Protein AF-A0A9D6FTR0-F1 (afdb_monomer_lite)

Foldseek 3Di:
DDPDDDVPVVVVVVPPPPPDPPPPPPPPPPDDQPPPVVDPQPQFAPDADPDPVVQVVLLLVLQCVLQPDPLLVVVSVQLVVFWDWDWDDDPVHPFKIKIKIAGPDARPDPSDDDPLSRIFIWIAGRRRRIGGDCPSPSSSSVSSCVSNVVPD

Sequence (152 aa):
MKAFRISALAILLIGLLAAGACGAPPAGAAGKPPSSKELNWDYKYPGKLDSEQQAIAAVLALLESEAKSDSSRLYLAEYKLVARNRVSVQSDDKETWYVTLTMDRKPDSEQGEKPYWQSSAWMVFKDGKVLPSSRHGGNAARILTDLRGASS

Secondary structure (DSSP, 8-state):
----S-TTTTTTTTSSS-S----PPPTTSS--PPPGGGS-TT-B--S--SSHHHHHHHHHHHHHHH--SHHHHHHHHHHHHHEEEEEEEETTEEEEEEEEEEESS--SSSS---GGGSEEEEEEETTSBEEE-SGGGGHHHHHHHHHTT---

Radius of gyration: 24.78 Å; chains: 1; bounding box: 38×40×95 Å

pLDDT: mean 75.92, std 19.9, range [36.38, 96.0]

Structure (mmCIF, N/CA/C/O backbone):
data_AF-A0A9D6FTR0-F1
#
_entry.id   AF-A0A9D6FTR0-F1
#
loop_
_atom_site.group_PDB
_atom_site.id
_atom_site.type_symbol
_atom_site.label_atom_id
_atom_site.label_alt_id
_atom_site.label_comp_id
_atom_site.label_asym_id
_atom_site.label_entity_id
_atom_site.label_seq_id
_atom_site.pdbx_PDB_ins_code
_atom_site.Cartn_x
_atom_site.Cartn_y
_atom_site.Cartn_z
_atom_site.occupancy
_atom_site.B_iso_or_equiv
_atom_site.auth_seq_id
_atom_site.auth_comp_id
_atom_site.auth_asym_id
_atom_site.auth_atom_id
_atom_site.pdbx_PDB_model_num
ATOM 1 N N . MET A 1 1 ? -12.051 -28.769 -79.427 1.00 43.53 1 MET A N 1
ATOM 2 C CA . MET A 1 1 ? -11.229 -29.134 -78.252 1.00 43.53 1 MET A CA 1
ATOM 3 C C . MET A 1 1 ? -11.702 -28.303 -77.071 1.00 43.53 1 MET A C 1
ATOM 5 O O . MET A 1 1 ? -11.930 -27.112 -77.228 1.00 43.53 1 MET A O 1
ATOM 9 N N . LYS A 1 2 ? -11.997 -28.971 -75.954 1.00 37.88 2 LYS A N 1
ATOM 10 C CA . LYS A 1 2 ? -12.720 -28.454 -74.785 1.00 37.88 2 LYS A CA 1
ATOM 11 C C . LYS A 1 2 ? -11.770 -27.645 -73.889 1.00 37.88 2 LYS A C 1
ATOM 13 O O . LYS A 1 2 ? -11.051 -28.238 -73.099 1.00 37.88 2 LYS A O 1
ATOM 18 N N . ALA A 1 3 ? -11.779 -26.319 -73.986 1.00 47.38 3 ALA A N 1
ATOM 19 C CA . ALA A 1 3 ? -11.158 -25.432 -72.995 1.00 47.38 3 ALA A CA 1
ATOM 20 C C . ALA A 1 3 ? -12.273 -24.795 -72.155 1.00 47.38 3 ALA A C 1
ATOM 22 O O . ALA A 1 3 ? -12.599 -23.618 -72.263 1.00 47.38 3 ALA A O 1
ATOM 23 N N . PHE A 1 4 ? -12.953 -25.654 -71.398 1.00 43.78 4 PHE A N 1
ATOM 24 C CA . PHE A 1 4 ? -14.083 -25.320 -70.546 1.00 43.78 4 PHE A CA 1
ATOM 25 C C . PHE A 1 4 ? -13.591 -25.384 -69.096 1.00 43.78 4 PHE A C 1
ATOM 27 O O . PHE A 1 4 ? -13.169 -26.439 -68.637 1.00 43.78 4 PHE A O 1
ATOM 34 N N . ARG A 1 5 ? -13.707 -24.258 -68.385 1.00 50.44 5 ARG A N 1
ATOM 35 C CA . ARG A 1 5 ? -13.964 -24.207 -66.935 1.00 50.44 5 ARG A CA 1
ATOM 36 C C . ARG A 1 5 ? -12.920 -24.851 -66.010 1.00 50.44 5 ARG A C 1
ATOM 38 O O . ARG A 1 5 ? -13.221 -25.843 -65.362 1.00 50.44 5 ARG A O 1
ATOM 45 N N . ILE A 1 6 ? -11.741 -24.245 -65.848 1.00 48.81 6 ILE A N 1
ATOM 46 C CA . ILE A 1 6 ? -10.862 -24.590 -64.702 1.00 48.81 6 ILE A CA 1
ATOM 47 C C . ILE A 1 6 ? -10.393 -23.359 -63.900 1.00 48.81 6 ILE A C 1
ATOM 49 O O . ILE A 1 6 ? -9.964 -23.497 -62.763 1.00 48.81 6 ILE A O 1
ATOM 53 N N . SER A 1 7 ? -10.585 -22.125 -64.378 1.00 45.56 7 SER A N 1
ATOM 54 C CA . SER A 1 7 ? -10.107 -20.939 -63.638 1.00 45.56 7 SER A CA 1
ATOM 55 C C . SER A 1 7 ? -11.046 -20.411 -62.544 1.00 45.56 7 SER A C 1
ATOM 57 O O . SER A 1 7 ? -10.640 -19.550 -61.773 1.00 45.56 7 SER A O 1
ATOM 59 N N . ALA A 1 8 ? -12.276 -20.921 -62.425 1.00 46.56 8 ALA A N 1
ATOM 60 C CA . ALA A 1 8 ? -13.228 -20.456 -61.405 1.00 46.56 8 ALA A CA 1
ATOM 61 C C . ALA A 1 8 ? -13.179 -21.259 -60.089 1.00 46.56 8 ALA A C 1
ATOM 63 O O . ALA A 1 8 ? -13.735 -20.816 -59.087 1.00 46.56 8 ALA A O 1
ATOM 64 N N . LEU A 1 9 ? -12.505 -22.418 -60.061 1.00 45.78 9 LEU A N 1
ATOM 65 C CA . LEU A 1 9 ? -12.450 -23.272 -58.866 1.00 45.78 9 LEU A CA 1
ATOM 66 C C . LEU A 1 9 ? -11.321 -22.892 -57.892 1.00 45.78 9 LEU A C 1
ATOM 68 O O . LEU A 1 9 ? -11.391 -23.233 -56.717 1.00 45.78 9 LEU A O 1
ATOM 72 N N . ALA A 1 10 ? -10.301 -22.162 -58.355 1.00 45.88 10 ALA A N 1
ATOM 73 C CA . ALA A 1 10 ? -9.168 -21.762 -57.516 1.00 45.88 10 ALA A CA 1
ATOM 74 C C . ALA A 1 10 ? -9.463 -20.530 -56.638 1.00 45.88 10 ALA A C 1
ATOM 76 O O . ALA A 1 10 ? -8.842 -20.357 -55.595 1.00 45.88 10 ALA A O 1
ATOM 77 N N . ILE A 1 11 ? -10.434 -19.694 -57.022 1.00 49.69 11 ILE A N 1
ATOM 78 C CA . ILE A 1 11 ? -10.787 -18.474 -56.273 1.00 49.69 11 ILE A CA 1
ATOM 79 C C . ILE A 1 11 ? -11.864 -18.764 -55.212 1.00 49.69 11 ILE A C 1
ATOM 81 O O . ILE A 1 11 ? -11.919 -18.091 -54.186 1.00 49.69 11 ILE A O 1
ATOM 85 N N . LEU A 1 12 ? -12.666 -19.822 -55.387 1.00 42.66 12 LEU A N 1
ATOM 86 C CA . LEU A 1 12 ? -13.696 -20.201 -54.413 1.00 42.66 12 LEU A CA 1
ATOM 87 C C . LEU A 1 12 ? -13.138 -20.934 -53.176 1.00 42.66 12 LEU A C 1
ATOM 89 O O . LEU A 1 12 ? -13.822 -21.008 -52.160 1.00 42.66 12 LEU A O 1
ATOM 93 N N . LEU A 1 13 ? -11.901 -21.448 -53.228 1.00 43.59 13 LEU A N 1
ATOM 94 C CA . LEU A 1 13 ? -11.286 -22.170 -52.104 1.00 43.59 13 LEU A CA 1
ATOM 95 C C . LEU A 1 13 ? -10.512 -21.267 -51.124 1.00 43.59 13 LEU A C 1
ATOM 97 O O . LEU A 1 13 ? -10.167 -21.713 -50.036 1.00 43.59 13 LEU A O 1
ATOM 101 N N . ILE A 1 14 ? -10.258 -20.001 -51.478 1.00 48.47 14 ILE A N 1
ATOM 102 C CA . ILE A 1 14 ? -9.517 -19.045 -50.628 1.00 48.47 14 ILE A CA 1
ATOM 103 C C . ILE A 1 14 ? -10.477 -18.160 -49.799 1.00 48.47 14 ILE A C 1
ATOM 105 O O . ILE A 1 14 ? -10.082 -17.577 -48.795 1.00 48.47 14 ILE A O 1
ATOM 109 N N . GLY A 1 15 ? -11.767 -18.109 -50.154 1.00 43.72 15 GLY A N 1
ATOM 110 C CA . GLY A 1 15 ? -12.779 -17.280 -49.480 1.00 43.72 15 GLY A CA 1
ATOM 111 C C . GLY A 1 15 ? -13.462 -17.899 -48.252 1.00 43.72 15 GLY A C 1
ATOM 112 O O . GLY A 1 15 ? -14.338 -17.264 -47.673 1.00 43.72 15 GLY A O 1
ATOM 113 N N . LEU A 1 16 ? -13.098 -19.120 -47.846 1.00 46.47 16 LEU A N 1
ATOM 114 C CA . LEU A 1 16 ? -13.814 -19.900 -46.819 1.00 46.47 16 LEU A CA 1
ATOM 115 C C . LEU A 1 16 ? -12.996 -20.151 -45.539 1.00 46.47 16 LEU A C 1
ATOM 117 O O . LEU A 1 16 ? -13.190 -21.147 -44.852 1.00 46.47 16 LEU A O 1
ATOM 121 N N . LEU A 1 17 ? -12.099 -19.220 -45.200 1.00 47.31 17 LEU A N 1
ATOM 122 C CA . LEU A 1 17 ? -11.310 -19.230 -43.955 1.00 47.31 17 LEU A CA 1
ATOM 123 C C . LEU A 1 17 ? -11.375 -17.898 -43.181 1.00 47.31 17 LEU A C 1
ATOM 125 O O . LEU A 1 17 ? -10.520 -17.617 -42.349 1.00 47.31 17 LEU A O 1
ATOM 129 N N . ALA A 1 18 ? -12.404 -17.080 -43.423 1.00 49.22 18 ALA A N 1
ATOM 130 C CA . ALA A 1 18 ? -12.581 -15.772 -42.780 1.00 49.22 18 ALA A CA 1
ATOM 131 C C . ALA A 1 18 ? -13.852 -15.673 -41.912 1.00 49.22 18 ALA A C 1
ATOM 133 O O . ALA A 1 18 ? -14.445 -14.604 -41.790 1.00 49.22 18 ALA A O 1
ATOM 134 N N . ALA A 1 19 ? -14.280 -16.775 -41.292 1.00 50.47 19 ALA A N 1
ATOM 135 C CA . ALA A 1 19 ? -15.357 -16.766 -40.303 1.00 50.47 19 ALA A CA 1
ATOM 136 C C . ALA A 1 19 ? -14.930 -17.573 -39.074 1.00 50.47 19 ALA A C 1
ATOM 138 O O . ALA A 1 19 ? -15.031 -18.796 -39.057 1.00 50.47 19 ALA A O 1
ATOM 139 N N . GLY A 1 20 ? -14.420 -16.878 -38.054 1.00 49.25 20 GLY A N 1
ATOM 140 C CA . GLY A 1 20 ? -14.091 -17.502 -36.771 1.00 49.25 20 GLY A CA 1
ATOM 141 C C . GLY A 1 20 ? -12.852 -16.961 -36.068 1.00 49.25 20 GLY A C 1
ATOM 142 O O . GLY A 1 20 ? -12.089 -17.739 -35.515 1.00 49.25 20 GLY A O 1
ATOM 143 N N . ALA A 1 21 ? -12.633 -15.648 -36.064 1.00 41.25 21 ALA A N 1
ATOM 144 C CA . ALA A 1 21 ? -11.722 -15.031 -35.106 1.00 41.25 21 ALA A CA 1
ATOM 145 C C . ALA A 1 21 ? -12.313 -13.700 -34.638 1.00 41.25 21 ALA A C 1
ATOM 147 O O . ALA A 1 21 ? -11.772 -12.624 -34.873 1.00 41.25 21 ALA A O 1
ATOM 148 N N . CYS A 1 22 ? -13.452 -13.778 -33.941 1.00 42.00 22 CYS A N 1
ATOM 149 C CA . CYS A 1 22 ? -13.648 -12.856 -32.833 1.00 42.00 22 CYS A CA 1
ATOM 150 C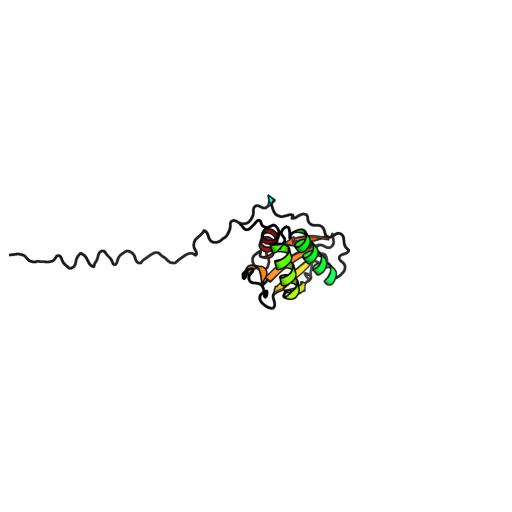 C . CYS A 1 22 ? -12.492 -13.172 -31.882 1.00 42.00 22 CYS A C 1
ATOM 152 O O . CYS A 1 22 ? -12.496 -14.216 -31.230 1.00 42.00 22 CYS A O 1
ATOM 154 N N . GLY A 1 23 ? -11.431 -12.370 -31.958 1.00 36.69 23 GLY A N 1
ATOM 155 C CA . GLY A 1 23 ? -10.262 -12.520 -31.115 1.00 36.69 23 GLY A CA 1
ATOM 156 C C . GLY A 1 23 ? -10.693 -12.316 -29.674 1.00 36.69 23 GLY A C 1
ATOM 157 O O . GLY A 1 23 ? -10.682 -11.196 -29.173 1.00 36.69 23 GLY A O 1
ATOM 158 N N . ALA A 1 24 ? -11.070 -13.405 -29.005 1.00 47.31 24 ALA A N 1
ATOM 159 C CA . ALA A 1 24 ? -10.851 -13.505 -27.581 1.00 47.31 24 ALA A CA 1
ATOM 160 C C . ALA A 1 24 ? -9.382 -13.106 -27.356 1.00 47.31 24 ALA A C 1
ATOM 162 O O . ALA A 1 24 ? -8.517 -13.591 -28.100 1.00 47.31 24 ALA A O 1
ATOM 163 N N . PRO A 1 25 ? -9.079 -12.201 -26.407 1.00 46.38 25 PRO A N 1
ATOM 164 C CA . PRO A 1 25 ? -7.691 -11.917 -26.078 1.00 46.38 25 PRO A CA 1
ATOM 165 C C . PRO A 1 25 ? -6.991 -13.259 -25.836 1.00 46.38 25 PRO A C 1
ATOM 167 O O . PRO A 1 25 ? -7.620 -14.157 -25.264 1.00 46.38 25 PRO A O 1
ATOM 170 N N . PRO A 1 26 ? -5.745 -13.445 -26.311 1.00 41.06 26 PRO A N 1
ATOM 171 C CA . PRO A 1 26 ? -5.047 -14.710 -26.146 1.00 41.06 26 PRO A CA 1
ATOM 172 C C . PRO A 1 26 ? -5.165 -15.131 -24.684 1.00 41.06 26 PRO A C 1
ATOM 174 O O . PRO A 1 26 ? -4.795 -14.373 -23.783 1.00 41.06 26 PRO A O 1
ATOM 177 N N . ALA A 1 27 ? -5.697 -16.333 -24.453 1.00 48.25 27 ALA A N 1
ATOM 178 C CA . ALA A 1 27 ? -5.934 -16.914 -23.130 1.00 48.25 27 ALA A CA 1
ATOM 179 C C . ALA A 1 27 ? -4.629 -17.209 -22.348 1.00 48.25 27 ALA A C 1
ATOM 181 O O . ALA A 1 27 ? -4.597 -18.076 -21.483 1.00 48.25 27 ALA A O 1
ATOM 182 N N . GLY A 1 28 ? -3.547 -16.490 -22.652 1.00 41.75 28 GLY A N 1
ATOM 183 C CA . GLY A 1 28 ? -2.226 -16.605 -22.048 1.00 41.75 28 GLY A CA 1
ATOM 184 C C . GLY A 1 28 ? -1.603 -15.278 -21.599 1.00 41.75 28 GLY A C 1
ATOM 185 O O . GLY A 1 28 ? -0.481 -15.309 -21.116 1.00 41.75 28 GLY A O 1
ATOM 186 N N . ALA A 1 29 ? -2.284 -14.128 -21.712 1.00 41.78 29 ALA A N 1
ATOM 187 C CA . ALA A 1 29 ? -1.762 -12.851 -21.187 1.00 41.78 29 ALA A CA 1
ATOM 188 C C . ALA A 1 29 ? -2.305 -12.475 -19.792 1.00 41.78 29 ALA A C 1
ATOM 190 O O . ALA A 1 29 ? -1.958 -11.431 -19.242 1.00 41.78 29 ALA A O 1
ATOM 191 N N . ALA A 1 30 ? -3.142 -13.321 -19.188 1.00 47.06 30 ALA A N 1
ATOM 192 C CA . ALA A 1 30 ? -3.377 -13.268 -17.755 1.00 47.06 30 ALA A CA 1
ATOM 193 C C . ALA A 1 30 ? -2.321 -14.161 -17.106 1.00 47.06 30 ALA A C 1
ATOM 195 O O . ALA A 1 30 ? -2.497 -15.378 -17.045 1.00 47.06 30 ALA A O 1
ATOM 196 N N . GLY A 1 31 ? -1.210 -13.558 -16.666 1.00 42.75 31 GLY A N 1
ATOM 197 C CA . GLY A 1 31 ? -0.264 -14.230 -15.782 1.00 42.75 31 GLY A CA 1
ATOM 198 C C . GLY A 1 31 ? -1.054 -14.983 -14.714 1.00 42.75 31 GLY A C 1
ATOM 199 O O . GLY A 1 31 ? -1.977 -14.421 -14.113 1.00 42.75 31 GLY A O 1
ATOM 200 N N . LYS A 1 32 ? -0.770 -16.283 -14.585 1.00 43.44 32 LYS A N 1
ATOM 201 C CA . LYS A 1 32 ? -1.424 -17.188 -13.636 1.00 43.44 32 LYS A CA 1
ATOM 202 C C . LYS A 1 32 ? -1.552 -16.446 -12.300 1.00 43.44 32 LYS A C 1
ATOM 204 O O . LYS A 1 32 ? -0.532 -15.923 -11.846 1.00 43.44 32 LYS A O 1
ATOM 209 N N . PRO A 1 33 ? -2.754 -16.323 -11.698 1.00 49.28 33 PRO A N 1
ATOM 210 C CA . PRO A 1 33 ? -2.862 -15.638 -10.422 1.00 49.28 33 PRO A CA 1
ATOM 211 C C . PRO A 1 33 ? -1.871 -16.313 -9.465 1.00 49.28 33 PRO A C 1
ATOM 213 O O . PRO A 1 33 ? -1.844 -17.550 -9.409 1.00 49.28 33 PRO A O 1
ATOM 216 N N . PRO A 1 34 ? -1.002 -15.529 -8.809 1.00 50.69 34 PRO A N 1
ATOM 217 C CA . PRO A 1 34 ? 0.059 -16.056 -7.964 1.00 50.69 34 PRO A CA 1
ATOM 218 C C . PRO A 1 34 ? -0.553 -17.031 -6.962 1.00 50.69 34 PRO A C 1
ATOM 220 O O . PRO A 1 34 ? -1.644 -16.789 -6.433 1.00 50.69 34 PRO A O 1
ATOM 223 N N . SER A 1 35 ? 0.108 -18.171 -6.749 1.00 47.47 35 SER A N 1
ATOM 224 C CA . SER A 1 35 ? -0.414 -19.162 -5.812 1.00 47.47 35 SER A CA 1
ATOM 225 C C . SER A 1 35 ? -0.511 -18.509 -4.432 1.00 47.47 35 SER A C 1
ATOM 227 O O . SER A 1 35 ? 0.402 -17.805 -4.000 1.00 47.47 35 SER A O 1
ATOM 229 N N . SER A 1 36 ? -1.617 -18.737 -3.725 1.00 48.06 36 SER A N 1
ATOM 230 C CA . SER A 1 36 ? -1.885 -18.128 -2.417 1.00 48.06 36 SER A CA 1
ATOM 231 C C . SER A 1 36 ? -0.801 -18.399 -1.365 1.00 48.06 36 SER A C 1
ATOM 233 O O . SER A 1 36 ? -0.758 -17.685 -0.368 1.00 48.06 36 SER A O 1
ATOM 235 N N . LYS A 1 37 ? 0.093 -19.373 -1.602 1.00 48.50 37 LYS A N 1
ATOM 236 C CA . LYS A 1 37 ? 1.266 -19.683 -0.771 1.00 48.50 37 LYS A CA 1
ATOM 237 C C . LYS A 1 37 ? 2.374 -18.621 -0.793 1.00 48.50 37 LYS A C 1
ATOM 239 O O . LYS A 1 37 ? 3.216 -18.652 0.094 1.00 48.50 37 LYS A O 1
ATOM 244 N N . GLU A 1 38 ? 2.399 -17.705 -1.761 1.00 55.09 38 GLU A N 1
ATOM 245 C CA . GLU A 1 38 ? 3.462 -16.687 -1.879 1.00 55.09 38 GLU A CA 1
ATOM 246 C C . GLU A 1 38 ? 3.068 -15.315 -1.325 1.00 55.09 38 GLU A C 1
ATOM 248 O O . GLU A 1 38 ? 3.905 -14.416 -1.242 1.00 55.09 38 GLU A O 1
ATOM 253 N N . LEU A 1 39 ? 1.804 -15.125 -0.947 1.00 60.28 39 LEU A N 1
ATOM 254 C CA . LEU A 1 39 ? 1.295 -13.884 -0.377 1.00 60.28 39 LEU A CA 1
ATOM 255 C C . LEU A 1 39 ? 1.275 -13.989 1.151 1.00 60.28 39 LEU A C 1
ATOM 257 O O . LEU A 1 39 ? 0.583 -14.825 1.716 1.00 60.28 39 LEU A O 1
ATOM 261 N N . ASN A 1 40 ? 2.067 -13.154 1.826 1.00 64.69 40 ASN A N 1
ATOM 262 C CA . ASN A 1 40 ? 1.982 -12.933 3.264 1.00 64.69 40 ASN A CA 1
ATOM 263 C C . ASN A 1 40 ? 0.672 -12.202 3.576 1.00 64.69 40 ASN A C 1
ATOM 265 O O . ASN A 1 40 ? 0.609 -10.978 3.676 1.00 64.69 40 ASN A O 1
ATOM 269 N N . TRP A 1 41 ? -0.393 -12.985 3.685 1.00 72.44 41 TRP A N 1
ATOM 270 C CA . TRP A 1 41 ? -1.714 -12.528 4.105 1.00 72.44 41 TRP A CA 1
ATOM 271 C C . TRP A 1 41 ? -1.788 -12.228 5.608 1.00 72.44 41 TRP A C 1
ATOM 273 O O . TRP A 1 41 ? -2.805 -11.726 6.087 1.00 72.44 41 TRP A O 1
ATOM 283 N N . ASP A 1 42 ? -0.716 -12.526 6.342 1.00 79.00 42 ASP A N 1
ATOM 284 C CA . ASP A 1 42 ? -0.644 -12.444 7.798 1.00 79.00 42 ASP A CA 1
ATOM 285 C C . ASP A 1 42 ? 0.106 -11.196 8.280 1.00 79.00 42 ASP A C 1
ATOM 287 O O . ASP A 1 42 ? 0.497 -11.106 9.445 1.00 79.00 42 ASP A O 1
ATOM 291 N N . TYR A 1 43 ? 0.297 -10.199 7.408 1.00 91.00 43 TYR A N 1
ATOM 292 C CA . TYR A 1 43 ? 0.877 -8.930 7.826 1.00 91.00 43 TYR A CA 1
ATOM 293 C C . TYR A 1 43 ? 0.016 -8.260 8.901 1.00 91.00 43 TYR A C 1
ATOM 295 O O . TYR A 1 43 ? -1.184 -8.016 8.722 1.00 91.00 43 TYR A O 1
ATOM 303 N N . LYS A 1 44 ? 0.677 -7.913 10.006 1.00 93.75 44 LYS A N 1
ATOM 304 C CA . LYS A 1 44 ? 0.086 -7.202 11.131 1.00 93.75 44 LYS A CA 1
ATOM 305 C C . LYS A 1 44 ? 0.893 -5.948 11.426 1.00 93.75 44 LYS A C 1
ATOM 307 O O . LYS A 1 44 ? 2.056 -6.022 11.818 1.00 93.75 44 LYS A O 1
ATOM 312 N N . TYR A 1 45 ? 0.257 -4.800 11.244 1.00 94.12 45 TYR A N 1
ATOM 313 C CA . TYR A 1 45 ? 0.826 -3.514 11.592 1.00 94.12 45 TYR A CA 1
ATOM 314 C C . TYR A 1 45 ? 0.977 -3.412 13.120 1.00 94.12 45 TYR A C 1
ATOM 316 O O . TYR A 1 45 ? -0.004 -3.614 13.837 1.00 94.12 45 TYR A O 1
ATOM 324 N N . PRO A 1 46 ? 2.180 -3.116 13.642 1.00 91.38 46 PRO A N 1
ATOM 325 C CA . PRO A 1 46 ? 2.422 -3.075 15.085 1.00 91.38 46 PRO A CA 1
ATOM 326 C C . PRO A 1 46 ? 1.958 -1.768 15.748 1.00 91.38 46 PRO A C 1
ATOM 328 O O . PRO A 1 46 ? 1.960 -1.669 16.974 1.00 91.38 46 PRO A O 1
ATOM 331 N N . GLY A 1 47 ? 1.621 -0.744 14.960 1.00 89.38 47 GLY A N 1
ATOM 332 C CA . GLY A 1 47 ? 1.197 0.559 15.463 1.00 89.38 47 GLY A CA 1
ATOM 333 C C . GLY A 1 47 ? -0.282 0.610 15.845 1.00 89.38 47 GLY A C 1
ATOM 334 O O . GLY A 1 47 ? -1.058 -0.304 15.576 1.00 89.38 47 GLY A O 1
ATOM 335 N N . LYS A 1 48 ? -0.680 1.725 16.464 1.00 89.56 48 LYS A N 1
ATOM 336 C CA . LYS A 1 48 ? -2.096 2.031 16.695 1.00 89.56 48 LYS A CA 1
ATOM 337 C C . LYS A 1 48 ? -2.793 2.341 15.365 1.00 89.56 48 LYS A C 1
ATOM 339 O O . LYS A 1 48 ? -2.144 2.803 14.427 1.00 89.56 48 LYS A O 1
ATOM 344 N N . LEU A 1 49 ? -4.098 2.072 15.318 1.00 90.88 49 LEU A N 1
ATOM 345 C CA . LEU A 1 49 ? -5.001 2.389 14.211 1.00 90.88 49 LEU A CA 1
ATOM 346 C C . LEU A 1 49 ? -6.237 3.111 14.762 1.00 90.88 49 LEU A C 1
ATOM 348 O O . LEU A 1 49 ? -7.271 2.508 15.029 1.00 90.88 49 LEU A O 1
ATOM 352 N N . ASP A 1 50 ? -6.095 4.409 14.997 1.00 89.75 50 ASP A N 1
ATOM 353 C CA . ASP A 1 50 ? -7.120 5.332 15.488 1.00 89.75 50 ASP A CA 1
ATOM 354 C C . ASP A 1 50 ? -7.470 6.437 14.475 1.00 89.75 50 ASP A C 1
ATOM 356 O O . ASP A 1 50 ? -8.410 7.201 14.694 1.00 89.75 50 ASP A O 1
ATOM 360 N N . SER A 1 51 ? -6.749 6.510 13.353 1.00 91.00 51 SER A N 1
ATOM 361 C CA . SER A 1 51 ? -6.862 7.582 12.361 1.00 91.00 51 SER A CA 1
ATOM 362 C C . SER A 1 51 ? -6.623 7.095 10.931 1.00 91.00 51 SER A C 1
ATOM 364 O O . SER A 1 51 ? -5.960 6.086 10.682 1.00 91.00 51 SER A O 1
ATOM 366 N N . GLU A 1 52 ? -7.136 7.853 9.959 1.00 91.69 52 GLU A N 1
ATOM 367 C CA . GLU A 1 52 ? -6.946 7.575 8.529 1.00 91.69 52 GLU A CA 1
ATOM 368 C C . GLU A 1 52 ? -5.465 7.585 8.131 1.00 91.69 52 GLU A C 1
ATOM 370 O O . GLU A 1 52 ? -5.019 6.747 7.347 1.00 91.69 52 GLU A O 1
ATOM 375 N N . GLN A 1 53 ? -4.678 8.501 8.703 1.00 91.88 53 GLN A N 1
ATOM 376 C CA . GLN A 1 53 ? -3.240 8.598 8.449 1.00 91.88 53 GLN A CA 1
ATOM 377 C C . GLN A 1 53 ? -2.507 7.328 8.891 1.00 91.88 53 GLN A C 1
ATOM 379 O O . GLN A 1 53 ? -1.611 6.866 8.186 1.00 91.88 53 GLN A O 1
ATOM 384 N N . GLN A 1 54 ? -2.906 6.727 10.014 1.00 94.00 54 GLN A N 1
ATOM 385 C CA . GLN A 1 54 ? -2.332 5.462 10.471 1.00 94.00 54 GLN A CA 1
ATOM 386 C C . GLN A 1 54 ? -2.766 4.287 9.591 1.00 94.00 54 GLN A C 1
ATOM 388 O O . GLN A 1 54 ? -1.946 3.418 9.305 1.00 94.00 54 GLN A O 1
ATOM 393 N N . ALA A 1 55 ? -4.005 4.281 9.087 1.00 94.06 55 ALA A N 1
ATOM 394 C CA . ALA A 1 55 ? -4.439 3.270 8.123 1.00 94.06 55 ALA A CA 1
ATOM 395 C C . ALA A 1 55 ? -3.617 3.333 6.822 1.00 94.06 55 ALA A C 1
ATOM 397 O O . ALA A 1 55 ? -3.176 2.301 6.315 1.00 94.06 55 ALA A O 1
ATOM 398 N N . ILE A 1 56 ? -3.333 4.539 6.313 1.00 93.94 56 ILE A N 1
ATOM 399 C CA . ILE A 1 56 ? -2.418 4.732 5.175 1.00 93.94 56 ILE A CA 1
ATOM 400 C C . ILE A 1 56 ? -1.013 4.227 5.526 1.00 93.94 56 ILE A C 1
ATOM 402 O O . ILE A 1 56 ? -0.419 3.484 4.745 1.00 93.94 56 ILE A O 1
ATOM 406 N N . ALA A 1 57 ? -0.485 4.601 6.695 1.00 94.62 57 ALA A N 1
ATOM 407 C CA . ALA A 1 57 ? 0.843 4.181 7.136 1.00 94.62 57 ALA A CA 1
ATOM 408 C C . ALA A 1 57 ? 0.965 2.653 7.243 1.00 94.62 57 ALA A C 1
ATOM 410 O O . ALA A 1 57 ? 1.990 2.102 6.851 1.00 94.62 57 ALA A O 1
ATOM 411 N N . ALA A 1 58 ? -0.084 1.963 7.698 1.00 96.00 58 ALA A N 1
ATOM 412 C CA . ALA A 1 58 ? -0.125 0.506 7.765 1.00 96.00 58 ALA A CA 1
ATOM 413 C C . ALA A 1 58 ? -0.034 -0.150 6.381 1.00 96.00 58 ALA A C 1
ATOM 415 O O . ALA A 1 58 ? 0.711 -1.113 6.203 1.00 96.00 58 ALA A O 1
ATOM 416 N N . VAL A 1 59 ? -0.731 0.401 5.379 1.00 95.94 59 VAL A N 1
ATOM 417 C CA . VAL A 1 59 ? -0.618 -0.069 3.990 1.00 95.94 59 VAL A CA 1
ATOM 418 C C . VAL A 1 59 ? 0.782 0.173 3.440 1.00 95.94 59 VAL A C 1
ATOM 420 O O . VAL A 1 59 ? 1.374 -0.734 2.861 1.00 95.94 59 VAL A O 1
ATOM 423 N N . LEU A 1 60 ? 1.342 1.370 3.629 1.00 94.81 60 LEU A N 1
ATOM 424 C CA . LEU A 1 60 ? 2.691 1.675 3.147 1.00 94.81 60 LEU A CA 1
ATOM 425 C C . LEU A 1 60 ? 3.746 0.780 3.810 1.00 94.81 60 LEU A C 1
ATOM 427 O O . LEU A 1 60 ? 4.636 0.292 3.121 1.00 94.81 60 LEU A O 1
ATOM 431 N N . ALA A 1 61 ? 3.608 0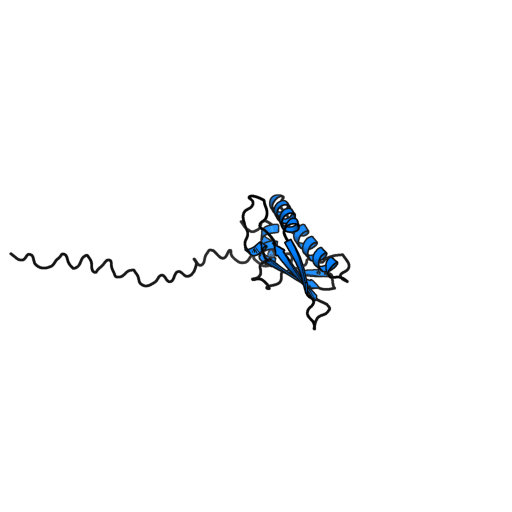.501 5.107 1.00 95.31 61 ALA A N 1
ATOM 432 C CA . ALA A 1 61 ? 4.503 -0.393 5.834 1.00 95.31 61 ALA A CA 1
ATOM 433 C C . ALA A 1 61 ? 4.396 -1.851 5.348 1.00 95.31 61 ALA A C 1
ATOM 435 O O . ALA A 1 61 ? 5.415 -2.541 5.269 1.00 95.31 61 ALA A O 1
ATOM 436 N N . LEU A 1 62 ? 3.199 -2.315 4.964 1.00 95.31 62 LEU A N 1
ATOM 437 C CA . LEU A 1 62 ? 3.042 -3.590 4.259 1.00 95.31 62 LEU A CA 1
ATOM 438 C C . LEU A 1 62 ? 3.827 -3.569 2.941 1.00 95.31 62 LEU A C 1
ATOM 440 O O . LEU A 1 62 ? 4.666 -4.443 2.734 1.00 95.31 62 LEU A O 1
ATOM 444 N N . LEU A 1 63 ? 3.609 -2.571 2.077 1.00 94.75 63 LEU A N 1
ATOM 445 C CA . LEU A 1 63 ? 4.297 -2.484 0.781 1.00 94.75 63 LEU A CA 1
ATOM 446 C C . LEU A 1 63 ? 5.824 -2.463 0.941 1.00 94.75 63 LEU A C 1
ATOM 448 O O . LEU A 1 63 ? 6.530 -3.190 0.246 1.00 94.75 63 LEU A O 1
ATOM 452 N N . GLU A 1 64 ? 6.336 -1.684 1.892 1.00 94.25 64 GLU A N 1
ATOM 453 C CA . GLU A 1 64 ? 7.768 -1.627 2.205 1.00 94.25 64 GLU A CA 1
ATOM 454 C C . GLU A 1 64 ? 8.301 -2.975 2.686 1.00 94.25 64 GLU A C 1
ATOM 456 O O . GLU A 1 64 ? 9.368 -3.405 2.247 1.00 94.25 64 GLU A O 1
ATOM 461 N N . SER A 1 65 ? 7.544 -3.677 3.535 1.00 93.50 65 SER A N 1
ATOM 462 C CA . SER A 1 65 ? 7.932 -5.008 4.004 1.00 93.50 65 SER A CA 1
ATOM 463 C C . SER A 1 65 ? 8.006 -6.028 2.868 1.00 93.50 65 SER A C 1
ATOM 465 O O . SER A 1 65 ? 8.764 -6.992 2.975 1.00 93.50 65 SER A O 1
ATOM 467 N N . GLU A 1 66 ? 7.269 -5.812 1.776 1.00 93.06 66 GLU A N 1
ATOM 468 C CA . GLU A 1 66 ? 7.226 -6.715 0.629 1.00 93.06 66 GLU A CA 1
ATOM 469 C C . GLU A 1 66 ? 8.195 -6.368 -0.491 1.00 93.06 66 GLU A C 1
ATOM 471 O O . GLU A 1 66 ? 8.459 -7.232 -1.318 1.00 93.06 66 GLU A O 1
ATOM 4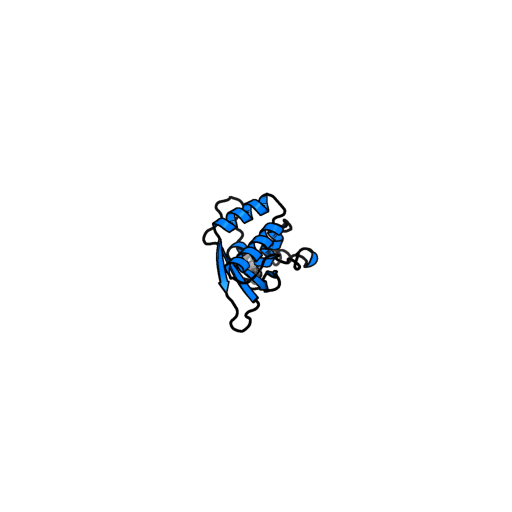76 N N . ALA A 1 67 ? 8.779 -5.169 -0.499 1.00 92.50 67 ALA A N 1
ATOM 477 C CA . ALA A 1 67 ? 9.784 -4.755 -1.476 1.00 92.50 67 ALA A CA 1
ATOM 478 C C . ALA A 1 67 ? 11.135 -5.467 -1.235 1.00 92.50 67 ALA A C 1
ATOM 480 O O . ALA A 1 67 ? 12.039 -4.955 -0.558 1.00 92.50 67 ALA A O 1
ATOM 481 N N . LYS A 1 68 ? 11.275 -6.696 -1.753 1.00 89.88 68 LYS A N 1
ATOM 482 C CA . LYS A 1 68 ? 12.418 -7.577 -1.444 1.00 89.88 68 LYS A CA 1
ATOM 483 C C . LYS A 1 68 ? 13.678 -7.270 -2.255 1.00 89.88 68 LYS A C 1
ATOM 485 O O . LYS A 1 68 ? 14.772 -7.528 -1.759 1.00 89.88 68 LYS A O 1
ATOM 490 N N . SER A 1 69 ? 13.543 -6.709 -3.455 1.00 88.88 69 SER A N 1
ATOM 491 C CA . SER A 1 69 ? 14.662 -6.379 -4.352 1.00 88.88 69 SER A CA 1
ATOM 492 C C . SER A 1 69 ? 14.909 -4.872 -4.447 1.00 88.88 69 SER A C 1
ATOM 494 O O . SER A 1 69 ? 13.990 -4.077 -4.246 1.00 88.88 69 SER A O 1
ATOM 496 N N . ASP A 1 70 ? 16.119 -4.456 -4.824 1.00 89.12 70 ASP A N 1
ATOM 497 C CA . ASP A 1 70 ? 16.435 -3.029 -4.996 1.00 89.12 70 ASP A CA 1
ATOM 498 C C . ASP A 1 70 ? 15.575 -2.364 -6.078 1.00 89.12 70 ASP A C 1
ATOM 500 O O . ASP A 1 70 ? 15.087 -1.254 -5.877 1.00 89.12 70 ASP A O 1
ATOM 504 N N . SER A 1 71 ? 15.289 -3.074 -7.175 1.00 86.88 71 SER A N 1
ATOM 505 C CA . SER A 1 71 ? 14.352 -2.598 -8.201 1.00 86.88 71 SER A CA 1
ATOM 506 C C . SER A 1 71 ? 12.946 -2.384 -7.630 1.00 86.88 71 SER A C 1
ATOM 508 O O . SER A 1 71 ? 12.369 -1.319 -7.842 1.00 86.88 71 SER A O 1
ATOM 510 N N . SER A 1 72 ? 12.418 -3.332 -6.842 1.00 89.00 72 SER A N 1
ATOM 511 C CA . SER A 1 72 ? 11.091 -3.186 -6.224 1.00 89.00 72 SER A CA 1
ATOM 512 C C . SER A 1 72 ? 11.022 -2.030 -5.221 1.00 89.00 72 SER A C 1
ATOM 514 O O . SER A 1 72 ? 10.023 -1.313 -5.179 1.00 89.00 72 SER A O 1
ATOM 516 N N . ARG A 1 73 ? 12.096 -1.797 -4.451 1.00 90.81 73 ARG A N 1
ATOM 517 C CA . ARG A 1 73 ? 12.201 -0.669 -3.512 1.00 90.81 73 ARG A CA 1
ATOM 518 C C . ARG A 1 73 ? 12.254 0.662 -4.245 1.00 90.81 73 ARG A C 1
ATOM 520 O O . ARG A 1 73 ? 11.582 1.599 -3.828 1.00 90.81 73 ARG A O 1
ATOM 527 N N . LEU A 1 74 ? 13.015 0.734 -5.338 1.00 89.19 74 LEU A N 1
ATOM 528 C CA . LEU A 1 74 ? 13.090 1.927 -6.176 1.00 89.19 74 LEU A CA 1
ATOM 529 C C . LEU A 1 74 ? 11.723 2.246 -6.799 1.00 89.19 74 LEU A C 1
ATOM 531 O O . LEU A 1 74 ? 11.249 3.372 -6.670 1.00 89.19 74 LEU A O 1
ATOM 535 N N . TYR A 1 75 ? 11.036 1.247 -7.363 1.00 88.38 75 TYR A N 1
ATOM 536 C CA . TYR A 1 75 ? 9.687 1.439 -7.906 1.00 88.38 75 TYR A CA 1
ATOM 537 C C . TYR A 1 75 ? 8.693 1.892 -6.830 1.00 88.38 75 TYR A C 1
ATOM 539 O O . TYR A 1 75 ? 7.894 2.799 -7.054 1.00 88.38 75 TYR A O 1
ATOM 547 N N . LEU A 1 76 ? 8.749 1.291 -5.635 1.00 91.56 76 LEU A N 1
ATOM 548 C CA . LEU A 1 76 ? 7.898 1.688 -4.514 1.00 91.56 76 LEU A CA 1
ATOM 549 C C . LEU A 1 76 ? 8.184 3.124 -4.053 1.00 91.56 76 LEU A C 1
ATOM 551 O O . LEU A 1 76 ? 7.250 3.858 -3.729 1.00 91.56 76 LEU A O 1
ATOM 555 N N . ALA A 1 77 ? 9.451 3.540 -4.025 1.00 90.69 77 ALA A N 1
ATOM 556 C CA . ALA A 1 77 ? 9.826 4.904 -3.671 1.00 90.69 77 ALA A CA 1
ATOM 557 C C . ALA A 1 77 ? 9.227 5.916 -4.657 1.00 90.69 77 ALA A C 1
ATOM 559 O O . ALA A 1 77 ? 8.611 6.891 -4.233 1.00 90.69 77 ALA A O 1
ATOM 560 N N . GLU A 1 78 ? 9.325 5.649 -5.959 1.00 88.25 78 GLU A N 1
ATOM 561 C CA . GLU A 1 78 ? 8.714 6.492 -6.989 1.00 88.25 78 GLU A CA 1
ATOM 562 C C . GLU A 1 78 ? 7.191 6.486 -6.913 1.00 88.25 78 GLU A C 1
ATOM 564 O O . GLU A 1 78 ? 6.563 7.542 -6.987 1.00 88.25 78 GLU A O 1
ATOM 569 N N . TYR A 1 79 ? 6.591 5.315 -6.691 1.00 88.19 79 TYR A N 1
ATOM 570 C CA . TYR A 1 79 ? 5.155 5.189 -6.492 1.00 88.19 79 TYR A CA 1
ATOM 571 C C . TYR A 1 79 ? 4.660 6.096 -5.364 1.00 88.19 79 TYR A C 1
ATOM 573 O O . TYR A 1 79 ? 3.692 6.830 -5.547 1.00 88.19 79 TYR A O 1
ATOM 581 N N . LYS A 1 80 ? 5.358 6.116 -4.221 1.00 89.81 80 LYS A N 1
ATOM 582 C CA . LYS A 1 80 ? 5.018 6.972 -3.073 1.00 89.81 80 LYS A CA 1
ATOM 583 C C . LYS A 1 80 ? 5.101 8.472 -3.380 1.00 89.81 80 LYS A C 1
ATOM 585 O O . LYS A 1 80 ? 4.436 9.246 -2.699 1.00 89.81 80 LYS A O 1
ATOM 590 N N . LEU A 1 81 ? 5.886 8.888 -4.378 1.00 88.75 81 LEU A N 1
ATOM 591 C CA . LEU A 1 81 ? 5.979 10.291 -4.805 1.00 88.75 81 LEU A CA 1
ATOM 592 C C . LEU A 1 81 ? 4.818 10.717 -5.707 1.00 88.75 81 LEU A C 1
ATOM 594 O O . LEU A 1 81 ? 4.496 11.902 -5.768 1.00 88.75 81 LEU A O 1
ATOM 598 N N . VAL A 1 82 ? 4.215 9.772 -6.433 1.00 86.12 82 VAL A N 1
ATOM 599 C CA . VAL A 1 82 ? 3.167 10.060 -7.426 1.00 86.12 82 VAL A CA 1
ATOM 600 C C . VAL A 1 82 ? 1.781 9.575 -7.011 1.00 86.12 82 VAL A C 1
ATOM 602 O O . VAL A 1 82 ? 0.803 9.907 -7.677 1.00 86.12 82 VAL A O 1
ATOM 605 N N . ALA A 1 83 ? 1.668 8.792 -5.938 1.00 84.88 83 ALA A N 1
ATOM 606 C CA . ALA A 1 83 ? 0.399 8.284 -5.439 1.00 84.88 83 ALA A CA 1
ATOM 607 C C . ALA A 1 83 ? -0.301 9.284 -4.506 1.00 84.88 83 ALA A C 1
ATOM 609 O O . ALA A 1 83 ? 0.260 9.745 -3.512 1.00 84.88 83 ALA A O 1
ATOM 610 N N . ARG A 1 84 ? -1.579 9.551 -4.781 1.00 86.38 84 ARG A N 1
ATOM 611 C CA . ARG A 1 84 ? -2.530 10.105 -3.819 1.00 86.38 84 ARG A CA 1
ATOM 612 C C . ARG A 1 84 ? -3.186 8.990 -3.019 1.00 86.38 84 ARG A C 1
ATOM 614 O O . ARG A 1 84 ? -3.620 7.969 -3.556 1.00 86.38 84 ARG A O 1
ATOM 621 N N . ASN A 1 85 ? -3.329 9.253 -1.727 1.00 85.25 85 ASN A N 1
ATOM 622 C CA . ASN A 1 85 ? -3.954 8.346 -0.776 1.00 85.25 85 ASN A CA 1
ATOM 623 C C . ASN A 1 85 ? -5.370 8.840 -0.482 1.00 85.25 85 ASN A C 1
ATOM 625 O O . ASN A 1 85 ? -5.580 10.028 -0.231 1.00 85.25 85 ASN A O 1
ATOM 629 N N . ARG A 1 86 ? -6.347 7.937 -0.501 1.00 82.00 86 ARG A N 1
ATOM 630 C CA . ARG A 1 86 ? -7.720 8.206 -0.062 1.00 82.00 86 ARG A CA 1
ATOM 631 C C . ARG A 1 86 ? -8.151 7.125 0.910 1.00 82.00 86 ARG A C 1
ATOM 633 O O . ARG A 1 86 ? -7.922 5.947 0.652 1.00 82.00 86 ARG A O 1
ATOM 640 N N . VAL A 1 87 ? -8.798 7.519 1.998 1.00 82.56 87 VAL A N 1
ATOM 641 C CA . VAL A 1 87 ? -9.358 6.587 2.978 1.00 82.56 87 VAL A CA 1
ATOM 642 C C . VAL A 1 87 ? -10.869 6.730 2.972 1.00 82.56 87 VAL A C 1
ATOM 644 O O . VAL A 1 87 ? -11.404 7.825 2.835 1.00 82.56 87 VAL A O 1
ATOM 647 N N . SER A 1 88 ? -11.558 5.601 3.065 1.00 81.44 88 SER A N 1
ATOM 648 C CA . SER A 1 88 ? -12.999 5.559 3.287 1.00 81.44 88 SER A CA 1
ATOM 649 C C . SER A 1 88 ? -13.303 4.562 4.396 1.00 81.44 88 SER A C 1
ATOM 651 O O . SER A 1 88 ? -12.686 3.499 4.468 1.00 81.44 88 SER A O 1
ATOM 653 N N . VAL A 1 89 ? -14.248 4.914 5.260 1.00 76.88 89 VAL A N 1
ATOM 654 C CA . VAL A 1 89 ? -14.793 4.026 6.291 1.00 76.88 89 VAL A CA 1
ATOM 655 C C . VAL A 1 89 ? -16.163 3.571 5.809 1.00 76.88 89 VAL A C 1
ATOM 657 O O . VAL A 1 89 ? -16.934 4.381 5.288 1.00 76.88 89 VAL A O 1
ATOM 660 N N . GLN A 1 90 ? -16.466 2.281 5.927 1.00 69.81 90 GLN A N 1
ATOM 661 C CA . GLN A 1 90 ? -17.804 1.801 5.598 1.00 69.81 90 GLN A CA 1
ATOM 662 C C . GLN A 1 90 ? -18.762 2.265 6.702 1.00 69.81 90 GLN A C 1
ATOM 664 O O . GLN A 1 90 ? -18.452 2.126 7.880 1.00 69.81 90 GLN A O 1
ATOM 669 N N . SER A 1 91 ? -19.904 2.851 6.336 1.00 55.09 91 SER A N 1
ATOM 670 C CA . SER A 1 91 ? -20.837 3.482 7.288 1.00 55.09 91 SER A CA 1
ATOM 671 C C . SER A 1 91 ? -21.259 2.560 8.436 1.00 55.09 91 SER A C 1
ATOM 673 O O . SER A 1 91 ? -21.476 3.027 9.555 1.00 55.09 91 SER A O 1
ATOM 675 N N . ASP A 1 92 ? -21.315 1.260 8.153 1.00 64.56 92 ASP A N 1
ATOM 676 C CA . ASP A 1 92 ? -21.859 0.242 9.049 1.00 64.56 92 ASP A CA 1
ATOM 677 C C . ASP A 1 92 ? -20.754 -0.542 9.777 1.00 64.56 92 ASP A C 1
ATOM 679 O O . ASP A 1 92 ? -21.028 -1.234 10.754 1.00 64.56 92 ASP A O 1
ATOM 683 N N . ASP A 1 93 ? -19.497 -0.395 9.341 1.00 70.38 93 ASP A N 1
ATOM 684 C CA . ASP A 1 93 ? -18.327 -1.046 9.925 1.00 70.38 93 ASP A CA 1
ATOM 685 C C . ASP A 1 93 ? -17.256 0.003 10.250 1.00 70.38 93 ASP A C 1
ATOM 687 O O . ASP A 1 93 ? -16.441 0.405 9.417 1.00 70.38 93 ASP A O 1
ATOM 691 N N . LYS A 1 94 ? -17.265 0.454 11.509 1.00 72.06 94 LYS A N 1
ATOM 692 C CA . LYS A 1 94 ? -16.274 1.399 12.043 1.00 72.06 94 LYS A CA 1
ATOM 693 C C . LYS A 1 94 ? -14.934 0.731 12.367 1.00 72.06 94 LYS A C 1
ATOM 695 O O . LYS A 1 94 ? -14.077 1.397 12.949 1.00 72.06 94 LYS A O 1
ATOM 700 N N . GLU A 1 95 ? -14.765 -0.564 12.104 1.00 85.00 95 GLU A N 1
ATOM 701 C CA . GLU A 1 95 ? -13.557 -1.330 12.433 1.00 85.00 95 GLU 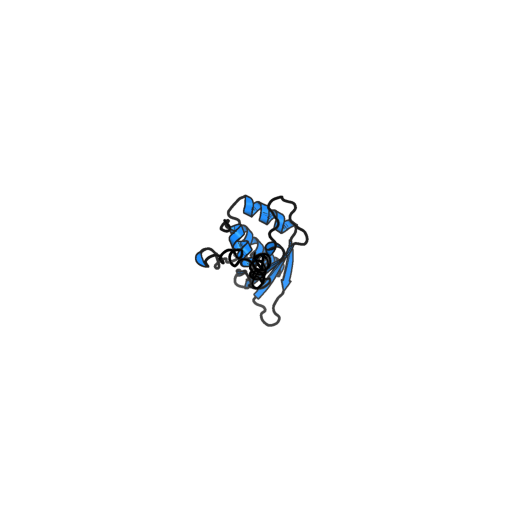A CA 1
ATOM 702 C C . GLU A 1 95 ? -12.653 -1.594 11.228 1.00 85.00 95 GLU A C 1
ATOM 704 O O . GLU A 1 95 ? -11.497 -1.982 11.420 1.00 85.00 95 GLU A O 1
ATOM 709 N N . THR A 1 96 ? -13.137 -1.299 10.018 1.00 90.88 96 THR A N 1
ATOM 710 C CA . THR A 1 96 ? -12.393 -1.490 8.772 1.00 90.88 96 THR A CA 1
ATOM 711 C C . THR A 1 96 ? -12.249 -0.180 7.997 1.00 90.88 96 THR A C 1
ATOM 713 O O . THR A 1 96 ? -13.229 0.452 7.594 1.00 90.88 96 THR A O 1
ATOM 716 N N . TRP A 1 97 ? -11.006 0.202 7.705 1.00 92.75 97 TRP A N 1
ATOM 717 C CA . TRP A 1 97 ? -10.692 1.240 6.724 1.00 92.75 97 TRP A CA 1
ATOM 718 C C . TRP A 1 97 ? -10.436 0.621 5.355 1.00 92.75 97 TRP A C 1
ATOM 720 O O . TRP A 1 97 ? -9.709 -0.363 5.216 1.00 92.75 97 TRP A O 1
ATOM 730 N N . TYR A 1 98 ? -10.971 1.265 4.324 1.00 92.50 98 TYR A N 1
ATOM 731 C CA . TYR A 1 98 ? -10.637 0.990 2.936 1.00 92.50 98 TYR A CA 1
ATOM 732 C C . TYR A 1 98 ? -9.703 2.080 2.430 1.00 92.50 98 TYR A C 1
ATOM 734 O O . TYR A 1 98 ? -10.124 3.210 2.164 1.00 92.50 98 TYR A O 1
ATOM 742 N N . VAL A 1 99 ? -8.428 1.730 2.297 1.00 94.31 99 VAL A N 1
ATOM 743 C CA . VAL A 1 99 ? -7.382 2.632 1.814 1.00 94.31 99 VAL A CA 1
ATOM 744 C C . VAL A 1 99 ? -7.205 2.408 0.321 1.00 94.31 99 VAL A C 1
ATOM 746 O O . VAL A 1 99 ? -6.932 1.294 -0.113 1.00 94.31 99 VAL A O 1
ATOM 749 N N . THR A 1 100 ? -7.353 3.466 -0.467 1.00 94.50 100 THR A N 1
ATOM 750 C CA . THR A 1 100 ? -7.109 3.464 -1.910 1.00 94.50 100 THR A CA 1
ATOM 751 C C . THR A 1 100 ? -5.868 4.289 -2.210 1.00 94.50 100 THR A C 1
ATOM 753 O O . THR A 1 100 ? -5.777 5.450 -1.808 1.00 94.50 100 THR A O 1
ATOM 756 N N . LEU A 1 101 ? -4.933 3.698 -2.943 1.00 92.62 101 LEU A N 1
ATOM 757 C CA . LEU A 1 101 ? -3.740 4.364 -3.450 1.00 92.62 101 LEU A CA 1
ATOM 758 C C . LEU A 1 101 ? -3.907 4.527 -4.961 1.00 92.62 101 LEU A C 1
ATOM 760 O O . LEU A 1 101 ? -4.136 3.542 -5.666 1.00 92.62 101 LEU A O 1
ATOM 764 N N . THR A 1 102 ? -3.858 5.760 -5.461 1.00 90.62 102 THR A N 1
ATOM 765 C CA . THR A 1 102 ? -4.044 6.070 -6.889 1.00 90.62 102 THR A CA 1
ATOM 766 C C . THR A 1 102 ? -2.921 6.967 -7.380 1.00 90.62 102 THR A C 1
ATOM 768 O O . THR A 1 102 ? -2.657 7.990 -6.763 1.00 90.62 102 THR A O 1
ATOM 771 N N . MET A 1 103 ? -2.266 6.600 -8.478 1.00 88.38 103 MET A N 1
ATOM 772 C CA . MET A 1 103 ? -1.248 7.444 -9.104 1.00 88.38 103 MET A CA 1
ATOM 773 C C . MET A 1 103 ? -1.889 8.668 -9.763 1.00 88.38 103 MET A C 1
ATOM 775 O O . MET A 1 103 ? -2.879 8.549 -10.480 1.00 88.38 103 MET A O 1
ATOM 779 N N . ASP A 1 104 ? -1.275 9.830 -9.578 1.00 85.69 104 ASP A N 1
ATOM 780 C CA . ASP A 1 104 ? -1.661 11.076 -10.250 1.00 85.69 104 ASP A CA 1
ATOM 781 C C . ASP A 1 104 ? -0.996 11.262 -11.598 1.00 85.69 104 ASP A C 1
ATOM 783 O O . ASP A 1 104 ? -1.505 11.953 -12.479 1.00 85.69 104 ASP A O 1
ATOM 787 N N . ARG A 1 105 ? 0.185 10.673 -11.722 1.00 83.56 105 ARG A N 1
ATOM 788 C CA . ARG A 1 105 ? 1.006 10.681 -12.915 1.00 83.56 105 ARG A CA 1
ATOM 789 C C . ARG A 1 105 ? 1.805 9.392 -12.954 1.00 83.56 105 ARG A C 1
ATOM 791 O O . ARG A 1 105 ? 1.994 8.727 -11.935 1.00 83.56 105 ARG A O 1
ATOM 798 N N . LYS A 1 106 ? 2.275 9.053 -14.145 1.00 78.75 106 LYS A N 1
ATOM 799 C CA . LYS A 1 106 ? 3.191 7.937 -14.350 1.00 78.75 106 LYS A CA 1
ATOM 800 C C . LYS A 1 106 ? 4.501 8.183 -13.573 1.00 78.75 106 LYS A C 1
ATOM 802 O O . LYS A 1 106 ? 4.923 9.339 -13.504 1.00 78.75 106 LYS A O 1
ATOM 807 N N . PRO A 1 107 ? 5.132 7.141 -12.998 1.00 74.56 107 PRO A N 1
ATOM 808 C CA . PRO A 1 107 ? 6.492 7.243 -12.477 1.00 74.56 107 PRO A CA 1
ATOM 809 C C . PRO A 1 107 ? 7.458 7.737 -13.557 1.00 74.56 107 PRO A C 1
ATOM 811 O O . PRO A 1 107 ? 7.304 7.396 -14.730 1.00 74.56 107 PRO A O 1
ATOM 814 N N . ASP A 1 108 ? 8.444 8.537 -13.160 1.00 71.94 108 ASP A N 1
ATOM 815 C CA . ASP A 1 108 ? 9.389 9.147 -14.101 1.00 71.94 108 ASP A CA 1
ATOM 816 C C . ASP A 1 108 ? 10.469 8.153 -14.583 1.00 71.94 108 ASP A C 1
ATOM 818 O O . ASP A 1 108 ? 11.173 8.445 -15.548 1.00 71.94 108 ASP A O 1
ATOM 822 N N . SER A 1 109 ? 10.617 6.980 -13.949 1.00 67.19 109 SER A N 1
ATOM 823 C CA . SER A 1 109 ? 11.634 6.002 -14.347 1.00 67.19 109 SER A CA 1
ATOM 824 C C . SER A 1 109 ? 11.263 5.154 -15.558 1.00 67.19 109 SER A C 1
ATOM 826 O O . SER A 1 109 ? 10.102 4.890 -15.878 1.00 67.19 109 SER A O 1
ATOM 828 N N . GLU A 1 110 ? 12.307 4.625 -16.193 1.00 66.62 110 GLU A N 1
ATOM 829 C CA . GLU A 1 110 ? 12.221 3.666 -17.293 1.00 66.62 110 GLU A CA 1
ATOM 830 C C . GLU A 1 110 ? 11.758 2.264 -16.857 1.00 66.62 110 GLU A C 1
ATOM 832 O O . GLU A 1 110 ? 11.694 1.363 -17.689 1.00 66.62 110 GLU A O 1
ATOM 837 N N . GLN A 1 111 ? 11.381 2.048 -15.586 1.00 65.25 111 GLN A N 1
ATOM 838 C CA . GLN A 1 111 ? 10.967 0.731 -15.067 1.00 65.25 111 GLN A CA 1
ATOM 839 C C . GLN A 1 111 ? 9.655 0.186 -15.666 1.00 65.25 111 GLN A C 1
ATOM 841 O O . GLN A 1 111 ? 9.167 -0.872 -15.265 1.00 65.25 111 GLN A O 1
ATOM 846 N N . GLY A 1 112 ? 9.095 0.883 -16.653 1.00 63.06 112 GLY A N 1
ATOM 847 C CA . GLY A 1 112 ? 7.912 0.469 -17.382 1.00 63.06 112 GLY A CA 1
ATOM 848 C C . GLY A 1 112 ? 6.627 0.850 -16.658 1.00 63.06 112 GLY A C 1
ATOM 849 O O . GLY A 1 112 ? 6.513 0.863 -15.430 1.00 63.06 112 GLY A O 1
ATOM 850 N N . GLU A 1 113 ? 5.617 1.182 -17.453 1.00 68.62 113 GLU A N 1
ATOM 851 C CA . GLU A 1 113 ? 4.284 1.411 -16.923 1.00 68.62 113 GLU A CA 1
ATOM 852 C C . GLU A 1 113 ? 3.656 0.084 -16.533 1.00 68.62 113 GLU A C 1
ATOM 854 O O . GLU A 1 113 ? 3.567 -0.835 -17.347 1.00 68.62 113 GLU A O 1
ATOM 859 N N . LYS A 1 114 ? 3.180 0.002 -15.295 1.00 84.69 114 LYS A N 1
ATOM 860 C CA . LYS A 1 114 ? 2.408 -1.136 -14.815 1.00 84.69 114 LYS A CA 1
ATOM 861 C C . LYS A 1 114 ? 0.981 -0.653 -14.573 1.00 84.69 114 LYS A C 1
ATOM 863 O O . LYS A 1 114 ? 0.717 -0.101 -13.509 1.00 84.69 114 LYS A O 1
ATOM 868 N N . PRO A 1 115 ? 0.041 -0.825 -15.523 1.00 86.69 115 PRO A N 1
ATOM 869 C CA . PRO A 1 115 ? -1.297 -0.234 -15.417 1.00 86.69 115 PRO A CA 1
ATOM 870 C C . PRO A 1 115 ? -2.042 -0.598 -14.125 1.00 86.69 115 PRO A C 1
ATOM 872 O O . PRO A 1 115 ? -2.762 0.222 -13.568 1.00 86.69 115 PRO A O 1
ATOM 875 N N . TYR A 1 116 ? -1.823 -1.801 -13.584 1.00 88.12 116 TYR A N 1
ATOM 876 C CA . TYR A 1 116 ? -2.427 -2.217 -12.313 1.00 88.12 116 TYR A CA 1
ATOM 877 C C . TYR A 1 116 ? -1.876 -1.476 -11.083 1.00 88.12 116 TYR A C 1
ATOM 879 O O . TYR A 1 116 ? -2.498 -1.516 -10.029 1.00 88.12 116 TYR A O 1
ATOM 887 N N . TRP A 1 117 ? -0.757 -0.757 -11.188 1.00 90.75 117 TRP A N 1
ATOM 888 C CA . TRP A 1 117 ? -0.269 0.119 -10.120 1.00 90.75 117 TRP A CA 1
ATOM 889 C C . TRP A 1 117 ? -0.969 1.484 -10.084 1.00 90.75 117 TRP A C 1
ATOM 891 O O . TRP A 1 117 ? -0.883 2.186 -9.076 1.00 90.75 117 TRP A O 1
ATOM 901 N N . GLN A 1 118 ? -1.704 1.855 -11.141 1.00 90.50 118 GLN A N 1
ATOM 902 C CA . GLN A 1 118 ? -2.385 3.151 -11.217 1.00 90.50 1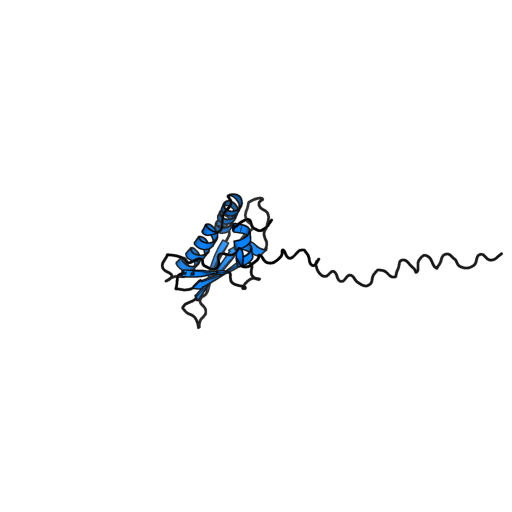18 GLN A CA 1
ATOM 903 C C . GLN A 1 118 ? -3.452 3.316 -10.133 1.00 90.50 118 GLN A C 1
ATOM 905 O O . GLN A 1 118 ? -3.671 4.427 -9.665 1.00 90.50 118 GLN A O 1
ATOM 910 N N . SER A 1 119 ? -4.117 2.234 -9.718 1.00 91.94 119 SER A N 1
ATOM 911 C CA . SER A 1 119 ? -5.114 2.273 -8.648 1.00 91.94 119 SER A CA 1
ATOM 912 C C . SER A 1 119 ? -5.209 0.925 -7.941 1.00 91.94 119 SER A C 1
ATOM 914 O O . SER A 1 119 ? -5.403 -0.108 -8.584 1.00 91.94 119 SER A O 1
ATOM 916 N N . SER A 1 120 ? -5.081 0.930 -6.616 1.00 93.31 120 SER A N 1
ATOM 917 C CA . SER A 1 120 ? -5.185 -0.262 -5.772 1.00 93.31 120 SER A CA 1
ATOM 918 C C . SER A 1 120 ? -5.906 0.056 -4.467 1.00 93.31 120 SER A C 1
ATOM 920 O O . SER A 1 120 ? -5.889 1.198 -4.007 1.00 93.31 120 SER A O 1
ATOM 922 N N . ALA A 1 121 ? -6.542 -0.951 -3.867 1.00 94.19 121 ALA A N 1
ATOM 923 C CA . ALA A 1 121 ? -7.247 -0.793 -2.603 1.00 94.19 121 ALA A CA 1
ATOM 924 C C . ALA A 1 121 ? -6.907 -1.889 -1.597 1.00 94.19 121 ALA A C 1
ATOM 926 O O . ALA A 1 121 ? -6.660 -3.041 -1.953 1.00 94.19 121 ALA A O 1
ATOM 927 N N . TRP A 1 122 ? -6.971 -1.515 -0.326 1.00 95.06 122 TRP A N 1
ATOM 928 C CA . TRP A 1 122 ? -6.557 -2.307 0.822 1.00 95.06 122 TRP A CA 1
ATOM 929 C C . TRP A 1 122 ? -7.623 -2.231 1.904 1.00 95.06 122 TRP A C 1
ATOM 931 O O . TRP A 1 122 ? -8.284 -1.204 2.060 1.00 95.06 122 TRP A O 1
ATOM 941 N N . MET A 1 123 ? -7.778 -3.321 2.642 1.00 94.19 123 MET A N 1
ATOM 942 C CA . MET A 1 123 ? -8.577 -3.390 3.858 1.00 94.19 123 MET A CA 1
ATOM 943 C C . MET A 1 123 ? -7.622 -3.341 5.042 1.00 94.19 123 MET A C 1
ATOM 945 O O . MET A 1 123 ? -6.693 -4.146 5.118 1.00 94.19 123 MET A O 1
ATOM 949 N N . VAL A 1 124 ? -7.846 -2.391 5.940 1.00 94.75 124 VAL A N 1
ATOM 950 C CA . VAL A 1 124 ? -7.078 -2.223 7.171 1.00 94.75 124 VAL A CA 1
ATOM 951 C C . VAL A 1 124 ? -8.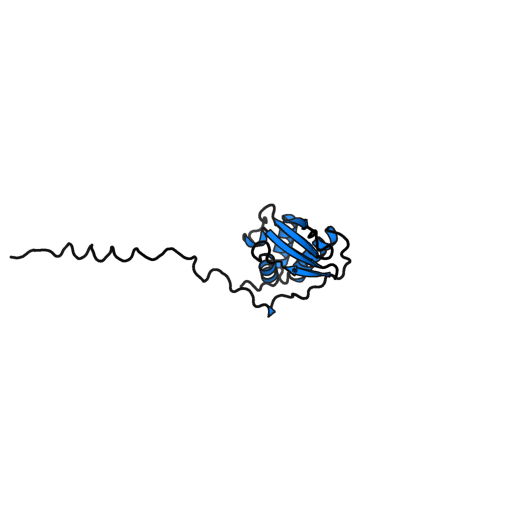037 -2.391 8.336 1.00 94.75 124 VAL A C 1
ATOM 953 O O . VAL A 1 124 ? -8.975 -1.610 8.481 1.00 94.75 124 VAL A O 1
ATOM 956 N N . PHE A 1 125 ? -7.804 -3.409 9.150 1.00 92.94 125 PHE A N 1
ATOM 957 C CA . PHE A 1 125 ? -8.614 -3.711 10.324 1.00 92.94 125 PHE A CA 1
ATOM 958 C C . PHE A 1 125 ? -8.009 -3.042 11.558 1.00 92.94 125 PHE A C 1
ATOM 960 O O . PHE A 1 125 ? -6.787 -2.966 11.682 1.00 92.94 125 PHE A O 1
ATOM 967 N N . LYS A 1 126 ? -8.845 -2.600 12.503 1.00 90.25 126 LYS A N 1
ATOM 968 C CA . LYS A 1 126 ? -8.414 -1.996 13.784 1.00 90.25 126 LYS A CA 1
ATOM 969 C C . LYS A 1 126 ? -7.393 -2.802 14.575 1.00 90.25 126 LYS A C 1
ATOM 971 O O . LYS A 1 126 ? -6.622 -2.222 15.334 1.00 90.25 126 LYS A O 1
ATOM 976 N N . ASP A 1 127 ? -7.388 -4.119 14.414 1.00 91.50 127 ASP A N 1
ATOM 977 C CA . ASP A 1 127 ? -6.447 -5.008 15.087 1.00 91.50 127 ASP A CA 1
ATOM 978 C C . ASP A 1 127 ? -5.032 -4.991 14.477 1.00 91.50 127 ASP A C 1
ATOM 980 O O . ASP A 1 127 ? -4.147 -5.677 14.989 1.00 91.50 127 ASP A O 1
ATOM 984 N N . GLY A 1 128 ? -4.808 -4.223 13.406 1.00 92.75 128 GLY A N 1
ATOM 985 C CA . GLY A 1 128 ? -3.529 -4.108 12.710 1.00 92.75 128 GLY A CA 1
ATOM 986 C C . GLY A 1 128 ? -3.443 -4.938 11.434 1.00 92.75 128 GLY A C 1
ATOM 987 O O . GLY A 1 128 ? -2.473 -4.789 10.690 1.00 92.75 128 GLY A O 1
ATOM 988 N N . LYS A 1 129 ? -4.405 -5.822 11.149 1.00 94.56 129 LYS A N 1
ATOM 989 C CA . LYS A 1 129 ? -4.341 -6.667 9.953 1.00 94.56 129 LYS A CA 1
ATOM 990 C C . LYS A 1 129 ? -4.527 -5.828 8.686 1.00 94.56 129 LYS A C 1
ATOM 992 O O . LYS A 1 129 ? -5.438 -5.004 8.607 1.00 94.56 129 LYS A O 1
ATOM 997 N N . VAL A 1 130 ? -3.685 -6.062 7.678 1.00 95.00 130 VAL A N 1
ATOM 998 C CA . VAL A 1 130 ? -3.780 -5.393 6.370 1.00 95.00 130 VAL A CA 1
ATOM 999 C C . VAL A 1 130 ? -3.897 -6.438 5.271 1.00 95.00 130 VAL A C 1
ATOM 1001 O O . VAL A 1 130 ? -3.029 -7.294 5.129 1.00 95.00 130 VAL A O 1
ATOM 1004 N N . LEU A 1 131 ? -4.967 -6.364 4.479 1.00 93.75 131 LEU A N 1
ATOM 1005 C CA . LEU A 1 131 ? -5.239 -7.290 3.381 1.00 93.75 131 LEU A CA 1
ATOM 1006 C C . LEU A 1 131 ? -5.436 -6.528 2.065 1.00 93.75 131 LEU A C 1
ATOM 1008 O O . LEU A 1 131 ? -6.083 -5.478 2.062 1.00 93.75 131 LEU A O 1
ATOM 1012 N N . PRO A 1 132 ? -4.951 -7.037 0.919 1.00 93.94 132 PRO A N 1
ATOM 1013 C CA . PRO A 1 132 ? -5.318 -6.467 -0.367 1.00 93.94 132 PRO A CA 1
ATOM 1014 C C . PRO A 1 132 ? -6.816 -6.686 -0.616 1.00 93.94 132 PRO A C 1
ATOM 1016 O O . PRO A 1 132 ? -7.378 -7.745 -0.330 1.00 93.94 132 PRO A O 1
ATOM 1019 N N . SER A 1 133 ? -7.473 -5.665 -1.157 1.00 90.81 133 SER A N 1
ATOM 1020 C CA . SER A 1 133 ? -8.879 -5.724 -1.542 1.00 90.81 133 SER A CA 1
ATOM 1021 C C . SER A 1 133 ? -9.024 -6.219 -2.981 1.00 90.81 133 SER A C 1
ATOM 1023 O O . SER A 1 133 ? -8.178 -5.961 -3.837 1.00 90.81 133 SER A O 1
ATOM 1025 N N . SER A 1 134 ? -10.144 -6.881 -3.275 1.00 88.19 134 SER A N 1
ATOM 1026 C CA . SER A 1 134 ? -10.555 -7.183 -4.651 1.00 88.19 134 SER A CA 1
ATOM 1027 C C . SER A 1 134 ? -11.077 -5.952 -5.404 1.00 88.19 134 SER A C 1
ATOM 1029 O O . SER A 1 134 ? -11.204 -5.992 -6.631 1.00 88.19 134 SER A O 1
ATOM 1031 N N . ARG A 1 135 ? -11.346 -4.837 -4.701 1.00 85.50 135 ARG A N 1
ATOM 1032 C CA . ARG A 1 135 ? -11.666 -3.545 -5.328 1.00 85.50 135 ARG A CA 1
ATOM 1033 C C . ARG A 1 135 ? -10.546 -3.147 -6.300 1.00 85.50 135 ARG A C 1
ATOM 1035 O O . ARG A 1 135 ? -9.382 -3.479 -6.091 1.00 85.50 135 ARG A O 1
ATOM 1042 N N . HIS A 1 136 ? -10.902 -2.435 -7.369 1.00 85.62 136 HIS A N 1
ATOM 1043 C CA . HIS A 1 136 ? -9.972 -2.074 -8.451 1.00 85.62 136 HIS A CA 1
ATOM 1044 C C . HIS A 1 136 ? -9.326 -3.300 -9.124 1.00 85.62 136 HIS A C 1
ATOM 1046 O O . HIS A 1 136 ? -8.133 -3.316 -9.402 1.00 85.62 136 HIS A O 1
ATOM 1052 N N . GLY A 1 137 ? -10.107 -4.359 -9.362 1.00 82.62 137 GLY A N 1
ATOM 1053 C CA . GLY A 1 137 ? -9.666 -5.514 -10.152 1.00 82.62 137 GLY A CA 1
ATOM 1054 C C . GLY A 1 137 ? -8.597 -6.387 -9.485 1.00 82.62 137 GLY A C 1
ATOM 1055 O O . GLY A 1 137 ? -7.861 -7.080 -10.184 1.00 82.62 137 GLY A O 1
ATOM 1056 N N . GLY A 1 138 ? -8.480 -6.350 -8.152 1.00 87.50 138 GLY A N 1
ATOM 1057 C CA . GLY A 1 138 ? -7.481 -7.137 -7.416 1.00 87.50 138 GLY A CA 1
ATOM 1058 C C . GLY A 1 138 ? -6.041 -6.644 -7.593 1.00 87.50 138 GLY A C 1
ATOM 1059 O O . GLY A 1 138 ? -5.090 -7.384 -7.338 1.00 87.50 138 GLY A O 1
ATOM 1060 N N . ASN A 1 139 ? -5.866 -5.391 -8.018 1.00 93.06 139 ASN A N 1
ATOM 1061 C CA . ASN A 1 139 ? -4.562 -4.784 -8.267 1.00 93.06 139 ASN A CA 1
ATOM 1062 C C . ASN A 1 139 ? -3.631 -4.809 -7.046 1.00 93.06 139 ASN A C 1
ATOM 1064 O O . ASN A 1 139 ? -2.433 -5.024 -7.201 1.00 93.06 139 ASN A O 1
ATOM 1068 N N . ALA A 1 140 ? -4.171 -4.669 -5.834 1.00 93.06 140 ALA A N 1
ATOM 1069 C CA . ALA A 1 140 ? -3.381 -4.720 -4.605 1.00 93.06 140 ALA A CA 1
ATOM 1070 C C . ALA A 1 140 ? -2.620 -6.051 -4.446 1.00 93.06 140 ALA A C 1
ATOM 1072 O O . ALA A 1 140 ? -1.436 -6.048 -4.121 1.00 93.06 140 ALA A O 1
ATOM 1073 N N . ALA A 1 141 ? -3.247 -7.188 -4.768 1.00 92.94 141 ALA A N 1
ATOM 1074 C CA . ALA A 1 141 ? -2.576 -8.488 -4.715 1.00 92.94 141 ALA A CA 1
ATOM 1075 C C . ALA A 1 141 ? -1.452 -8.600 -5.762 1.00 92.94 141 ALA A C 1
ATOM 1077 O O . ALA A 1 141 ? -0.376 -9.107 -5.457 1.00 92.94 141 ALA A O 1
ATOM 1078 N N . ARG A 1 142 ? -1.670 -8.068 -6.973 1.00 91.44 142 ARG A N 1
ATOM 1079 C CA . ARG A 1 142 ? -0.647 -8.022 -8.035 1.00 91.44 142 ARG A CA 1
ATOM 1080 C C . ARG A 1 142 ? 0.563 -7.181 -7.630 1.00 91.44 142 ARG A C 1
ATOM 1082 O O . ARG A 1 142 ? 1.692 -7.594 -7.866 1.00 91.44 142 ARG A O 1
ATOM 1089 N N . ILE A 1 143 ? 0.327 -6.040 -6.980 1.00 91.50 143 ILE A N 1
ATOM 1090 C CA . ILE A 1 143 ? 1.387 -5.177 -6.441 1.00 91.50 143 ILE A CA 1
ATOM 1091 C C . ILE A 1 143 ? 2.237 -5.936 -5.412 1.00 91.50 143 ILE A C 1
ATOM 1093 O O . ILE A 1 143 ? 3.461 -5.877 -5.483 1.00 91.50 143 ILE A O 1
ATOM 1097 N N . LEU A 1 144 ? 1.625 -6.694 -4.492 1.00 92.44 144 LEU A N 1
ATOM 1098 C CA . LEU A 1 144 ? 2.390 -7.496 -3.525 1.00 92.44 144 LEU A CA 1
ATOM 1099 C C . LEU A 1 144 ? 3.271 -8.555 -4.202 1.00 92.44 144 LEU A C 1
ATOM 1101 O O . LEU A 1 144 ? 4.387 -8.806 -3.755 1.00 92.44 144 LEU A O 1
ATOM 1105 N N . THR A 1 145 ? 2.785 -9.190 -5.267 1.00 89.50 145 THR A N 1
ATOM 1106 C CA . THR A 1 145 ? 3.559 -10.178 -6.036 1.00 89.50 145 THR A CA 1
ATOM 1107 C C . THR A 1 145 ? 4.740 -9.537 -6.754 1.00 89.50 145 THR A C 1
ATOM 1109 O O . THR A 1 145 ? 5.852 -10.060 -6.688 1.00 89.50 145 THR A O 1
ATOM 1112 N N . ASP A 1 146 ? 4.519 -8.374 -7.364 1.00 89.38 146 ASP A N 1
ATOM 1113 C CA . ASP A 1 146 ? 5.571 -7.575 -7.989 1.00 89.38 146 ASP A CA 1
ATOM 1114 C C . ASP A 1 146 ? 6.665 -7.170 -7.010 1.00 89.38 146 ASP A C 1
ATOM 1116 O O . ASP A 1 146 ? 7.850 -7.285 -7.313 1.00 89.38 146 ASP A O 1
ATOM 1120 N N . LEU A 1 147 ? 6.268 -6.693 -5.830 1.00 90.88 147 LEU A N 1
ATOM 1121 C CA . LEU A 1 147 ? 7.202 -6.226 -4.812 1.00 90.88 147 LEU A CA 1
ATOM 1122 C C . LEU A 1 147 ? 8.119 -7.349 -4.314 1.00 90.88 147 LEU A C 1
ATOM 1124 O O . LEU A 1 147 ? 9.304 -7.119 -4.067 1.00 90.88 147 LEU A O 1
ATOM 1128 N N . ARG A 1 148 ? 7.610 -8.584 -4.259 1.00 89.62 148 ARG A N 1
ATOM 1129 C CA . ARG A 1 148 ? 8.418 -9.762 -3.918 1.00 89.62 148 ARG A CA 1
ATOM 1130 C C . ARG A 1 148 ? 9.328 -10.245 -5.045 1.00 89.62 148 ARG A C 1
ATOM 1132 O O . ARG A 1 148 ? 10.182 -11.087 -4.787 1.00 89.62 148 ARG A O 1
ATOM 1139 N N . GLY A 1 149 ? 9.167 -9.729 -6.264 1.00 77.56 149 GLY A N 1
ATOM 1140 C CA . GLY A 1 149 ? 9.896 -10.197 -7.443 1.00 77.56 149 GLY A CA 1
ATOM 1141 C C . GLY A 1 149 ? 9.401 -11.544 -7.978 1.00 77.56 149 GLY A C 1
ATOM 1142 O O . GLY A 1 149 ? 10.159 -12.237 -8.644 1.00 77.56 149 GLY A O 1
ATOM 1143 N N . ALA A 1 150 ? 8.153 -11.925 -7.678 1.00 54.31 150 ALA A N 1
ATOM 1144 C CA . ALA A 1 150 ? 7.547 -13.181 -8.137 1.00 54.31 150 ALA A CA 1
ATOM 1145 C C . ALA A 1 150 ? 6.844 -13.058 -9.508 1.00 54.31 150 ALA A C 1
ATOM 1147 O O . ALA A 1 150 ? 6.296 -14.032 -10.016 1.00 54.31 150 ALA A O 1
ATOM 1148 N N . SER A 1 151 ? 6.849 -11.873 -10.123 1.00 46.75 151 SER A N 1
ATOM 1149 C CA . SER A 1 151 ? 6.438 -11.670 -11.515 1.00 46.75 151 SER A CA 1
ATOM 1150 C C . SER A 1 151 ? 7.654 -11.747 -12.442 1.00 46.75 151 SER A C 1
ATOM 1152 O O . SER A 1 151 ? 8.190 -10.735 -12.889 1.00 46.75 151 SER A O 1
ATOM 1154 N N . SER A 1 152 ? 8.097 -12.979 -12.695 1.00 36.38 152 SER A N 1
ATOM 1155 C CA . SER A 1 152 ? 9.030 -13.348 -13.769 1.00 36.38 152 SER A CA 1
ATOM 1156 C C . SER A 1 152 ? 8.295 -14.051 -14.899 1.00 36.38 152 SER A C 1
ATOM 1158 O O . SER A 1 152 ? 7.536 -14.993 -14.565 1.00 36.38 152 SER A O 1
#